Protein AF-A0A974VRS6-F1 (afdb_monomer_lite)

Structure (mmCIF, N/CA/C/O backbone):
data_AF-A0A974VRS6-F1
#
_entry.id   AF-A0A974VRS6-F1
#
loop_
_atom_site.group_PDB
_atom_site.id
_atom_site.type_symbol
_atom_site.label_atom_id
_atom_site.label_alt_id
_atom_site.label_comp_id
_atom_site.label_asym_id
_atom_site.label_entity_id
_atom_site.label_seq_id
_atom_site.pdbx_PDB_ins_code
_atom_site.Cartn_x
_atom_site.Cartn_y
_atom_site.Cartn_z
_atom_site.occupancy
_atom_site.B_iso_or_equiv
_atom_site.auth_seq_id
_atom_site.auth_comp_id
_atom_site.auth_asym_id
_atom_site.auth_atom_id
_atom_site.pdbx_PDB_model_num
ATOM 1 N N . MET A 1 1 ? -16.364 0.235 7.457 1.00 74.00 1 MET A N 1
ATOM 2 C CA . MET A 1 1 ? -15.793 0.826 6.227 1.00 74.00 1 MET A CA 1
ATOM 3 C C . MET A 1 1 ? -16.831 1.729 5.596 1.00 74.00 1 MET A C 1
ATOM 5 O O . MET A 1 1 ? -17.985 1.322 5.499 1.00 74.00 1 MET A O 1
ATOM 9 N N . LYS A 1 2 ? -16.438 2.943 5.203 1.00 87.12 2 LYS A N 1
ATOM 10 C CA . LYS A 1 2 ? -17.327 3.878 4.491 1.00 87.12 2 LYS A CA 1
ATOM 11 C C . LYS A 1 2 ? -17.533 3.456 3.039 1.00 87.12 2 LYS A C 1
ATOM 13 O O . LYS A 1 2 ? -16.668 2.803 2.460 1.00 87.12 2 LYS A O 1
ATOM 18 N N . SER A 1 3 ? -18.659 3.870 2.456 1.00 89.44 3 SER A N 1
ATOM 19 C CA . SER A 1 3 ? -18.841 3.821 1.002 1.00 89.44 3 SER A CA 1
ATOM 20 C C . SER A 1 3 ? -17.807 4.726 0.332 1.00 89.44 3 SER A C 1
ATOM 22 O O . SER A 1 3 ? -17.572 5.842 0.798 1.00 89.44 3 SER A O 1
ATOM 24 N N . TYR A 1 4 ? -17.182 4.237 -0.735 1.00 91.06 4 TYR A N 1
ATOM 25 C CA . TYR A 1 4 ? -16.089 4.908 -1.426 1.00 91.06 4 TYR A CA 1
ATOM 26 C C . TYR A 1 4 ? -16.255 4.762 -2.938 1.00 91.06 4 TYR A C 1
ATOM 28 O O . TYR A 1 4 ? -16.423 3.656 -3.454 1.00 91.06 4 TYR A O 1
ATOM 36 N N . ILE A 1 5 ? -16.197 5.898 -3.631 1.00 92.25 5 ILE A N 1
ATOM 37 C CA . ILE A 1 5 ? -16.109 5.997 -5.086 1.00 92.25 5 ILE A CA 1
ATOM 38 C C . ILE A 1 5 ? -14.705 6.533 -5.393 1.00 92.25 5 ILE A C 1
ATOM 40 O O . ILE A 1 5 ? -14.342 7.564 -4.826 1.00 92.25 5 ILE A O 1
ATOM 44 N N . PRO A 1 6 ? -13.911 5.852 -6.237 1.00 93.44 6 PRO A N 1
ATOM 45 C CA . PRO A 1 6 ? -12.543 6.260 -6.518 1.00 93.44 6 PRO A CA 1
ATOM 46 C C . PRO A 1 6 ? -12.473 7.560 -7.313 1.00 93.44 6 PRO A C 1
ATOM 48 O O . PRO A 1 6 ? -13.203 7.749 -8.288 1.00 93.44 6 PRO A O 1
ATOM 51 N N . GLU A 1 7 ? -11.534 8.418 -6.931 1.00 96.06 7 GLU A N 1
ATOM 52 C CA . GLU A 1 7 ? -11.188 9.618 -7.681 1.00 96.06 7 GLU A CA 1
ATOM 53 C C . GLU A 1 7 ? -10.419 9.252 -8.955 1.00 96.06 7 GLU A C 1
ATOM 55 O O . GLU A 1 7 ? -9.661 8.278 -9.009 1.00 96.06 7 GLU A O 1
ATOM 60 N N . LEU A 1 8 ? -10.548 10.071 -10.003 1.00 96.06 8 LEU A N 1
ATOM 61 C CA . LEU A 1 8 ? -9.858 9.818 -11.274 1.00 96.06 8 LEU A CA 1
ATOM 62 C C . LEU A 1 8 ? -8.329 9.769 -11.111 1.00 96.06 8 LEU A C 1
ATOM 64 O O . LEU A 1 8 ? -7.656 9.005 -11.805 1.00 96.06 8 LEU A O 1
ATOM 68 N N . SER A 1 9 ? -7.774 10.573 -10.203 1.00 95.38 9 SER A N 1
ATOM 69 C CA . SER A 1 9 ? -6.348 10.539 -9.867 1.00 95.38 9 SER A CA 1
ATOM 70 C C . SER A 1 9 ? -5.933 9.175 -9.317 1.00 95.38 9 SER A C 1
ATOM 72 O O . SER A 1 9 ? -4.945 8.616 -9.777 1.00 95.38 9 SER A O 1
ATOM 74 N N . GLU A 1 10 ? -6.722 8.593 -8.419 1.00 97.75 10 GLU A N 1
ATOM 75 C CA . GLU A 1 10 ? -6.457 7.287 -7.808 1.00 97.75 10 GLU A CA 1
ATOM 76 C C . GLU A 1 10 ? -6.534 6.165 -8.837 1.00 97.75 10 GLU A C 1
ATOM 78 O O . GLU A 1 10 ? -5.667 5.293 -8.874 1.00 97.75 10 GLU A O 1
ATOM 83 N N . VAL A 1 11 ? -7.521 6.225 -9.737 1.00 97.75 11 VAL A N 1
ATOM 84 C CA . VAL A 1 11 ? -7.625 5.286 -10.861 1.00 97.75 11 VAL A CA 1
ATOM 85 C C . VAL A 1 11 ? -6.375 5.352 -11.741 1.00 97.75 11 VAL A C 1
ATOM 87 O O . VAL A 1 11 ? -5.839 4.315 -12.129 1.00 97.75 11 VAL A O 1
ATOM 90 N N . ARG A 1 12 ? -5.870 6.557 -12.034 1.00 97.62 12 ARG A N 1
ATOM 91 C CA . ARG A 1 12 ? -4.640 6.737 -12.823 1.00 97.62 12 ARG A CA 1
ATOM 92 C C . ARG A 1 12 ? -3.409 6.185 -12.104 1.00 97.62 12 ARG A C 1
ATOM 94 O O . ARG A 1 12 ? -2.626 5.494 -12.746 1.00 97.62 12 ARG A O 1
ATOM 101 N N . MET A 1 13 ? -3.267 6.430 -10.801 1.00 98.06 13 MET A N 1
ATOM 102 C CA . MET A 1 13 ? -2.163 5.893 -9.991 1.00 98.06 13 MET A CA 1
ATOM 103 C C . MET A 1 13 ? -2.165 4.357 -9.995 1.00 98.06 13 MET A C 1
ATOM 105 O O . MET A 1 13 ? -1.141 3.727 -10.251 1.00 98.06 13 MET A O 1
ATOM 109 N N . VAL A 1 14 ? -3.334 3.738 -9.791 1.00 98.25 14 VAL A N 1
ATOM 110 C CA . VAL A 1 14 ? -3.481 2.273 -9.833 1.00 98.25 14 VAL A CA 1
ATOM 111 C C . VAL A 1 14 ? -3.159 1.722 -11.223 1.00 98.25 14 VAL A C 1
ATOM 113 O O . VAL A 1 14 ? -2.461 0.718 -11.337 1.00 98.25 14 VAL A O 1
ATOM 116 N N . ASN A 1 15 ? -3.642 2.368 -12.286 1.00 97.44 15 ASN A N 1
ATOM 117 C CA . ASN A 1 15 ? -3.410 1.901 -13.653 1.00 97.44 15 ASN A CA 1
ATOM 118 C C . ASN A 1 15 ? -1.945 2.014 -14.087 1.00 97.44 15 ASN A C 1
ATOM 120 O O . ASN A 1 15 ? -1.499 1.169 -14.866 1.00 97.44 15 ASN A O 1
ATOM 124 N N . ARG A 1 16 ? -1.218 3.009 -13.567 1.00 96.62 16 ARG A N 1
ATOM 125 C CA . ARG A 1 16 ? 0.217 3.204 -13.803 1.00 96.62 16 ARG A CA 1
ATOM 126 C C . ARG A 1 16 ? 1.070 2.135 -13.128 1.00 96.62 16 ARG A C 1
ATOM 128 O O . ARG A 1 16 ? 2.087 1.709 -13.665 1.00 96.62 16 ARG A O 1
ATOM 135 N N . ALA A 1 17 ? 0.659 1.681 -11.947 1.00 97.69 17 ALA A N 1
ATOM 136 C CA . ALA A 1 17 ? 1.434 0.724 -11.173 1.00 97.69 17 ALA A CA 1
ATOM 137 C C . ALA A 1 17 ? 1.591 -0.636 -11.896 1.00 97.69 17 ALA A C 1
ATOM 139 O O . ALA A 1 17 ? 0.617 -1.172 -12.444 1.00 97.69 17 ALA A O 1
ATOM 140 N N . PRO A 1 18 ? 2.792 -1.248 -11.885 1.00 97.00 18 PRO A N 1
ATOM 141 C CA . PRO A 1 18 ? 3.013 -2.549 -12.511 1.00 97.00 18 PRO A CA 1
ATOM 142 C C . PRO A 1 18 ? 2.130 -3.655 -11.921 1.00 97.00 18 PRO A C 1
ATOM 144 O O . PRO A 1 18 ? 1.996 -3.778 -10.701 1.00 97.00 18 PRO A O 1
ATOM 147 N N . ASP A 1 19 ? 1.583 -4.518 -12.782 1.00 97.19 19 ASP A N 1
ATOM 148 C CA . ASP A 1 19 ? 0.838 -5.722 -12.371 1.00 97.19 19 ASP A CA 1
ATOM 149 C C . ASP A 1 19 ? 1.771 -6.907 -12.055 1.00 97.19 19 ASP A C 1
ATOM 151 O O . ASP A 1 19 ? 1.571 -8.050 -12.454 1.00 97.19 19 ASP A O 1
ATOM 155 N N . ARG A 1 20 ? 2.876 -6.601 -11.375 1.00 96.31 20 ARG A N 1
ATOM 156 C CA . ARG A 1 20 ? 3.884 -7.552 -10.907 1.00 96.31 20 ARG A CA 1
ATOM 157 C C . ARG A 1 20 ? 4.541 -7.012 -9.639 1.00 96.31 20 ARG A C 1
ATOM 159 O O . ARG A 1 20 ? 4.458 -5.805 -9.388 1.00 96.31 20 ARG A O 1
ATOM 166 N N . PRO A 1 21 ? 5.201 -7.860 -8.838 1.00 96.50 21 PRO A N 1
ATOM 167 C CA . PRO A 1 21 ? 6.045 -7.379 -7.755 1.00 96.50 21 PRO A CA 1
ATOM 168 C C . PRO A 1 21 ? 7.138 -6.449 -8.291 1.00 96.50 21 PRO A C 1
ATOM 170 O O . PRO A 1 21 ? 7.676 -6.652 -9.388 1.00 96.50 21 PRO A O 1
ATOM 173 N N . VAL A 1 22 ? 7.444 -5.422 -7.507 1.00 95.25 22 VAL A N 1
ATOM 174 C CA . VAL A 1 22 ? 8.462 -4.414 -7.806 1.00 95.25 22 VAL A CA 1
ATOM 175 C C . VAL A 1 22 ? 9.434 -4.364 -6.637 1.00 95.25 22 VAL A C 1
ATOM 177 O O . VAL A 1 22 ? 9.026 -4.462 -5.482 1.00 95.25 22 VAL A O 1
ATOM 180 N N . ASP A 1 23 ? 10.717 -4.216 -6.953 1.00 94.62 23 ASP A N 1
ATOM 181 C CA . ASP A 1 23 ? 11.713 -3.821 -5.967 1.00 94.62 23 ASP A CA 1
ATOM 182 C C . ASP A 1 23 ? 11.600 -2.309 -5.742 1.00 94.62 23 ASP A C 1
ATOM 184 O O . ASP A 1 23 ? 11.868 -1.517 -6.647 1.00 94.62 23 ASP A O 1
ATOM 188 N N . PHE A 1 24 ? 11.145 -1.918 -4.553 1.00 95.19 24 PHE A N 1
ATOM 189 C CA . PHE A 1 24 ? 10.999 -0.515 -4.165 1.00 95.19 24 PHE A CA 1
ATOM 190 C C . PHE A 1 24 ? 12.319 0.110 -3.679 1.00 95.19 24 PHE A C 1
ATOM 192 O O . PHE A 1 24 ? 12.333 1.274 -3.282 1.00 95.19 24 PHE A O 1
ATOM 199 N N . GLY A 1 25 ? 13.427 -0.639 -3.685 1.00 94.62 25 GLY A N 1
ATOM 200 C CA . GLY A 1 25 ? 14.733 -0.154 -3.256 1.00 94.62 25 GLY A CA 1
ATOM 201 C C . GLY A 1 25 ? 14.712 0.361 -1.816 1.00 94.62 25 GLY A C 1
ATOM 202 O O . GLY A 1 25 ? 14.154 -0.275 -0.921 1.00 94.62 25 GLY A O 1
ATOM 203 N N . ALA A 1 26 ? 15.302 1.538 -1.597 1.00 94.88 26 ALA A N 1
ATOM 204 C CA . ALA A 1 26 ? 15.422 2.150 -0.271 1.00 94.88 26 ALA A CA 1
ATOM 205 C C . ALA A 1 26 ? 14.069 2.465 0.399 1.00 94.88 26 ALA A C 1
ATOM 207 O O . ALA A 1 26 ? 13.993 2.510 1.625 1.00 94.88 26 ALA A O 1
ATOM 208 N N . ASP A 1 27 ? 12.999 2.638 -0.380 1.00 96.94 27 ASP A N 1
ATOM 209 C CA . ASP A 1 27 ? 11.662 2.954 0.138 1.00 96.94 27 ASP A CA 1
ATOM 210 C C . ASP A 1 27 ? 10.867 1.703 0.554 1.00 96.94 27 ASP A C 1
ATOM 212 O O . ASP A 1 27 ? 9.814 1.808 1.195 1.00 96.94 27 ASP A O 1
ATOM 216 N N . GLY A 1 28 ? 11.360 0.506 0.212 1.00 96.88 28 GLY A N 1
ATOM 217 C CA . GLY A 1 28 ? 10.659 -0.758 0.434 1.00 96.88 28 GLY A CA 1
ATOM 218 C C . GLY A 1 28 ? 10.323 -1.015 1.898 1.00 96.88 28 GLY A C 1
ATOM 219 O O . GLY A 1 28 ? 9.177 -1.334 2.215 1.00 96.88 28 GLY A O 1
ATOM 220 N N . ASP A 1 29 ? 11.275 -0.805 2.805 1.00 96.62 29 ASP A N 1
ATOM 221 C CA . ASP A 1 29 ? 11.055 -1.025 4.239 1.00 96.62 29 ASP A CA 1
ATOM 222 C C . ASP A 1 29 ? 9.956 -0.112 4.796 1.00 96.62 29 ASP A C 1
ATOM 224 O O . ASP A 1 29 ? 9.111 -0.544 5.588 1.00 96.62 29 ASP A O 1
ATOM 228 N N . TYR A 1 30 ? 9.904 1.142 4.343 1.00 97.81 30 TYR A N 1
ATOM 229 C CA . TYR A 1 30 ? 8.865 2.080 4.756 1.00 97.81 30 TYR A CA 1
ATOM 230 C C . TYR A 1 30 ? 7.484 1.673 4.227 1.00 97.81 30 TYR A C 1
ATOM 232 O O . TYR A 1 30 ? 6.514 1.653 4.990 1.00 97.81 30 TYR A O 1
ATOM 240 N N . ILE A 1 31 ? 7.388 1.324 2.940 1.00 98.06 31 ILE A N 1
ATOM 241 C CA . ILE A 1 31 ? 6.129 0.911 2.304 1.00 98.06 31 ILE A CA 1
ATOM 242 C C . ILE A 1 31 ? 5.591 -0.364 2.962 1.00 98.06 31 ILE A C 1
ATOM 244 O O . ILE A 1 31 ? 4.427 -0.420 3.365 1.00 98.06 31 ILE A O 1
ATOM 248 N N . LEU A 1 32 ? 6.440 -1.385 3.102 1.00 96.69 32 LEU A N 1
ATOM 249 C CA . LEU A 1 32 ? 6.034 -2.688 3.624 1.00 96.69 32 LEU A CA 1
ATOM 250 C C . LEU A 1 32 ? 5.745 -2.645 5.129 1.00 96.69 32 LEU A C 1
ATOM 252 O O . LEU A 1 32 ? 4.851 -3.357 5.585 1.00 96.69 32 LEU A O 1
ATOM 256 N N . SER A 1 33 ? 6.450 -1.810 5.903 1.00 96.94 33 SER A N 1
ATOM 257 C CA . SER A 1 33 ? 6.091 -1.580 7.309 1.00 96.94 33 SER A CA 1
ATOM 258 C C . SER A 1 33 ? 4.755 -0.853 7.432 1.00 96.94 33 SER A C 1
ATOM 260 O O . SER A 1 33 ? 3.911 -1.308 8.190 1.00 96.94 33 SER A O 1
ATOM 262 N N . CYS A 1 34 ? 4.499 0.191 6.632 1.00 98.06 34 CYS A N 1
ATOM 263 C CA . CYS A 1 34 ? 3.203 0.877 6.627 1.00 98.06 34 CYS A CA 1
ATOM 264 C C . CYS A 1 34 ? 2.048 -0.089 6.326 1.00 98.06 34 CYS A C 1
ATOM 266 O O . CYS A 1 34 ? 1.044 -0.077 7.034 1.00 98.06 34 CYS A O 1
ATOM 268 N N . PHE A 1 35 ? 2.211 -0.957 5.324 1.00 97.88 35 PHE A N 1
ATOM 269 C CA . PHE A 1 35 ? 1.231 -1.990 4.993 1.00 97.88 35 PHE A CA 1
ATOM 270 C C . PHE A 1 35 ? 0.960 -2.929 6.185 1.00 97.88 35 PHE A C 1
ATOM 272 O O . PHE A 1 35 ? -0.188 -3.067 6.607 1.00 97.88 35 PHE A O 1
ATOM 279 N N . LYS A 1 36 ? 2.013 -3.507 6.781 1.00 96.81 36 LYS A N 1
ATOM 280 C CA . LYS A 1 36 ? 1.891 -4.438 7.919 1.00 96.81 36 LYS A CA 1
ATOM 281 C C . LYS A 1 36 ? 1.341 -3.781 9.185 1.00 96.81 36 LYS A C 1
ATOM 283 O O . LYS A 1 36 ? 0.638 -4.433 9.954 1.00 96.81 36 LYS A O 1
ATOM 288 N N . ASP A 1 37 ? 1.678 -2.518 9.422 1.00 97.44 37 ASP A N 1
ATOM 289 C CA . ASP A 1 37 ? 1.202 -1.773 10.586 1.00 97.44 37 ASP A CA 1
ATOM 290 C C . ASP A 1 37 ? -0.300 -1.502 10.472 1.00 97.44 37 ASP A C 1
ATOM 292 O O . ASP A 1 37 ? -1.022 -1.656 11.454 1.00 97.44 37 ASP A O 1
ATOM 296 N N . VAL A 1 38 ? -0.803 -1.190 9.272 1.00 98.12 38 VAL A N 1
ATOM 297 C CA . VAL A 1 38 ? -2.249 -1.059 9.037 1.00 98.12 38 VAL A CA 1
ATOM 298 C C . VAL A 1 38 ? -2.957 -2.404 9.198 1.00 98.12 38 VAL A C 1
ATOM 300 O O . VAL A 1 38 ? -3.971 -2.457 9.892 1.00 98.12 38 VAL A O 1
ATOM 303 N N . GLU A 1 39 ? -2.417 -3.498 8.649 1.00 97.12 39 GLU A N 1
ATOM 304 C CA . GLU A 1 39 ? -2.984 -4.839 8.867 1.00 97.12 39 GLU A CA 1
ATOM 305 C C . GLU A 1 39 ? -3.093 -5.174 10.353 1.00 97.12 39 GLU A C 1
ATOM 307 O O . GLU A 1 39 ? -4.151 -5.576 10.833 1.00 97.12 39 GLU A O 1
ATOM 312 N N . ARG A 1 40 ? -2.020 -4.939 11.109 1.00 97.25 40 ARG A N 1
ATOM 313 C CA . ARG A 1 40 ? -1.987 -5.232 12.540 1.00 97.25 40 ARG A CA 1
ATOM 314 C C . ARG A 1 40 ? -2.943 -4.347 13.337 1.00 97.25 40 ARG A C 1
ATOM 316 O O . ARG A 1 40 ? -3.721 -4.875 14.125 1.00 97.25 40 ARG A O 1
ATOM 323 N N . SER A 1 41 ? -2.889 -3.028 13.152 1.00 98.00 41 SER A N 1
ATOM 324 C CA . SER A 1 41 ? -3.670 -2.073 13.952 1.00 98.00 41 SER A CA 1
ATOM 325 C C . SER A 1 41 ? -5.175 -2.158 13.686 1.00 98.00 41 SER A C 1
ATOM 327 O O . SER A 1 41 ? -5.976 -1.858 14.570 1.00 98.00 41 SER A O 1
ATOM 329 N N . PHE A 1 42 ? -5.574 -2.580 12.484 1.00 97.56 42 PHE A N 1
ATOM 330 C CA . PHE A 1 42 ? -6.981 -2.735 12.106 1.00 97.56 42 PHE A CA 1
ATOM 331 C C . PHE A 1 42 ? -7.454 -4.198 12.074 1.00 97.56 42 PHE A C 1
ATOM 333 O O . PHE A 1 42 ? -8.604 -4.441 11.710 1.00 97.56 42 PHE A O 1
ATOM 340 N N . ALA A 1 43 ? -6.601 -5.157 12.457 1.00 96.56 43 ALA A N 1
ATOM 341 C CA . ALA A 1 43 ? -6.868 -6.597 12.386 1.00 96.56 43 ALA A CA 1
ATOM 342 C C . ALA A 1 43 ? -7.362 -7.052 10.994 1.00 96.56 43 ALA A C 1
ATOM 344 O O . ALA A 1 43 ? -8.365 -7.756 10.865 1.00 96.56 43 ALA A O 1
ATOM 345 N N . LEU A 1 44 ? -6.664 -6.608 9.948 1.00 95.88 44 LEU A N 1
ATOM 346 C CA . LEU A 1 44 ? -6.960 -6.911 8.548 1.00 95.88 44 LEU A CA 1
ATOM 347 C C . LEU A 1 44 ? -5.985 -7.957 8.008 1.00 95.88 44 LEU A C 1
ATOM 349 O O . LEU A 1 44 ? -4.846 -8.048 8.456 1.00 95.88 44 LEU A O 1
ATOM 353 N N . ASP A 1 45 ? -6.438 -8.692 7.000 1.00 94.19 45 ASP A N 1
ATOM 354 C CA . ASP A 1 45 ? -5.619 -9.610 6.210 1.00 94.19 45 ASP A CA 1
ATOM 355 C C . ASP A 1 45 ? -5.966 -9.383 4.736 1.00 94.19 45 ASP A C 1
ATOM 357 O O . ASP A 1 45 ? -6.958 -9.908 4.222 1.00 94.19 45 ASP A O 1
ATOM 361 N N . ALA A 1 46 ? -5.235 -8.478 4.080 1.00 93.25 46 ALA A N 1
ATOM 362 C CA . ALA A 1 46 ? -5.557 -8.090 2.706 1.00 93.25 46 ALA A CA 1
ATOM 363 C C . ALA A 1 46 ? -5.115 -9.138 1.682 1.00 93.25 46 ALA A C 1
ATOM 365 O O . ALA A 1 46 ? -5.738 -9.265 0.625 1.00 93.25 46 ALA A O 1
ATOM 366 N N . PHE A 1 47 ? -4.038 -9.866 1.977 1.00 93.88 47 PHE A N 1
ATOM 367 C CA . PHE A 1 47 ? -3.434 -10.832 1.064 1.00 93.88 47 PHE A CA 1
ATOM 368 C C . PHE A 1 47 ? -3.084 -12.131 1.809 1.00 93.88 47 PHE A C 1
ATOM 370 O O . PHE A 1 47 ? -1.902 -12.422 2.025 1.00 93.88 47 PHE A O 1
ATOM 377 N N . PRO A 1 48 ? -4.096 -12.942 2.173 1.00 91.56 48 PRO A N 1
ATOM 378 C CA . PRO A 1 48 ? -3.903 -14.143 2.977 1.00 91.56 48 PRO A CA 1
ATOM 379 C C . PRO A 1 48 ? -2.908 -15.106 2.325 1.00 91.56 48 PRO A C 1
ATOM 381 O O . PRO A 1 48 ? -3.059 -15.511 1.171 1.00 91.56 48 PRO A O 1
ATOM 384 N N . GLY A 1 49 ? -1.876 -15.485 3.082 1.00 89.38 49 GLY A N 1
ATOM 385 C CA . GLY A 1 49 ? -0.844 -16.432 2.645 1.00 89.38 49 GLY A CA 1
ATOM 386 C C . GLY A 1 49 ? 0.178 -15.877 1.645 1.00 89.38 49 GLY A C 1
ATOM 387 O O . GLY A 1 49 ? 1.067 -16.619 1.222 1.00 89.38 49 GLY A O 1
ATOM 388 N N . LEU A 1 50 ? 0.102 -14.592 1.282 1.00 91.19 50 LEU A N 1
ATOM 389 C CA . LEU A 1 50 ? 1.055 -13.954 0.379 1.00 91.19 50 LEU A CA 1
ATOM 390 C C . LEU A 1 50 ? 2.050 -13.095 1.163 1.00 91.19 50 LEU A C 1
ATOM 392 O O . LEU A 1 50 ? 1.686 -12.189 1.906 1.00 91.19 50 LEU A O 1
ATOM 396 N N . ALA A 1 51 ? 3.342 -13.351 0.971 1.00 90.19 51 ALA A N 1
ATOM 397 C CA . ALA A 1 51 ? 4.370 -12.505 1.561 1.00 90.19 51 ALA A CA 1
ATOM 398 C C . ALA A 1 51 ? 4.332 -11.099 0.934 1.00 90.19 51 ALA A C 1
ATOM 400 O O . ALA A 1 51 ? 4.206 -10.977 -0.283 1.00 90.19 51 ALA A O 1
ATOM 401 N N . ALA A 1 52 ? 4.495 -10.044 1.738 1.00 88.38 52 ALA A N 1
ATOM 402 C CA . ALA A 1 52 ? 4.289 -8.662 1.289 1.00 88.38 52 ALA A CA 1
ATOM 403 C C . ALA A 1 52 ? 5.143 -8.268 0.061 1.00 88.38 52 ALA A C 1
ATOM 405 O O . ALA A 1 52 ? 4.669 -7.604 -0.854 1.00 88.38 52 ALA A O 1
ATOM 406 N N . GLN A 1 53 ? 6.374 -8.774 -0.023 1.00 90.94 53 GLN A N 1
ATOM 407 C CA . GLN A 1 53 ? 7.294 -8.587 -1.152 1.00 90.94 53 GLN A CA 1
ATOM 408 C C . GLN A 1 53 ? 6.874 -9.307 -2.450 1.00 90.94 53 GLN A C 1
ATOM 410 O O . GLN A 1 53 ? 7.505 -9.144 -3.491 1.00 90.94 53 GLN A O 1
ATOM 415 N N . ARG A 1 54 ? 5.849 -10.161 -2.391 1.00 95.56 54 ARG A N 1
ATOM 416 C CA . ARG A 1 54 ? 5.262 -10.871 -3.536 1.00 95.56 54 ARG A CA 1
ATOM 417 C C . ARG A 1 54 ? 3.948 -10.242 -3.996 1.00 95.56 54 ARG A C 1
ATOM 419 O O . ARG A 1 54 ? 3.387 -10.710 -4.984 1.00 95.56 54 ARG A O 1
ATOM 426 N N . ILE A 1 55 ? 3.464 -9.202 -3.317 1.00 96.88 55 ILE A N 1
ATOM 427 C CA . ILE A 1 55 ? 2.265 -8.474 -3.729 1.00 96.88 55 ILE A CA 1
ATOM 428 C C . ILE A 1 55 ? 2.605 -7.642 -4.980 1.00 96.88 55 ILE A C 1
ATOM 430 O O . ILE A 1 55 ? 3.603 -6.916 -4.977 1.00 96.88 55 ILE A O 1
ATOM 434 N N . PRO A 1 56 ? 1.801 -7.713 -6.057 1.00 97.94 56 PRO A N 1
ATOM 435 C CA . PRO A 1 56 ? 1.948 -6.810 -7.191 1.00 97.94 56 PRO A CA 1
ATOM 436 C C . PRO A 1 56 ? 1.825 -5.342 -6.773 1.00 97.94 56 PRO A C 1
ATOM 438 O O . PRO A 1 56 ? 0.929 -4.998 -6.002 1.00 97.94 56 PRO A O 1
ATOM 441 N N . ALA A 1 57 ? 2.663 -4.457 -7.321 1.00 97.94 57 ALA A N 1
ATOM 442 C CA . ALA A 1 57 ? 2.638 -3.034 -6.965 1.00 97.94 57 ALA A CA 1
ATOM 443 C C . ALA A 1 57 ? 1.247 -2.408 -7.181 1.00 97.94 57 ALA A C 1
ATOM 445 O O . ALA A 1 57 ? 0.759 -1.674 -6.321 1.00 97.94 57 ALA A O 1
ATOM 446 N N . ARG A 1 58 ? 0.568 -2.782 -8.277 1.00 98.50 58 ARG A N 1
ATOM 447 C CA . ARG A 1 58 ? -0.824 -2.410 -8.583 1.00 98.50 58 ARG A CA 1
ATOM 448 C C . ARG A 1 58 ? -1.818 -2.826 -7.505 1.00 98.50 58 ARG A C 1
ATOM 450 O O . ARG A 1 58 ? -2.675 -2.034 -7.116 1.00 98.50 58 ARG A O 1
ATOM 457 N N . ALA A 1 59 ? -1.718 -4.064 -7.029 1.00 98.38 59 ALA A N 1
ATOM 458 C CA . ALA A 1 59 ? -2.596 -4.575 -5.985 1.00 98.38 59 ALA A CA 1
ATOM 459 C C . ALA A 1 59 ? -2.328 -3.864 -4.651 1.00 98.38 59 ALA A C 1
ATOM 461 O O . ALA A 1 59 ? -3.272 -3.459 -3.972 1.00 98.38 59 ALA A O 1
ATOM 462 N N . LEU A 1 60 ? -1.051 -3.644 -4.322 1.00 98.31 60 LEU A N 1
ATOM 463 C CA . LEU A 1 60 ? -0.638 -2.967 -3.099 1.00 98.31 60 LEU A CA 1
ATOM 464 C C . LEU A 1 60 ? -1.158 -1.525 -3.045 1.00 98.31 60 LEU A C 1
ATOM 466 O O . LEU A 1 60 ? -1.881 -1.180 -2.114 1.00 98.31 60 LEU A O 1
ATOM 470 N N . ILE A 1 61 ? -0.868 -0.690 -4.052 1.00 98.44 61 ILE A N 1
ATOM 471 C CA . ILE A 1 61 ? -1.322 0.712 -4.054 1.00 98.44 61 ILE A CA 1
ATOM 472 C C . ILE A 1 61 ? -2.849 0.819 -4.043 1.00 98.44 61 ILE A C 1
ATOM 474 O O . ILE A 1 61 ? -3.400 1.654 -3.325 1.00 98.44 61 ILE A O 1
ATOM 478 N N . LYS A 1 62 ? -3.549 -0.067 -4.765 1.00 98.44 62 LYS A N 1
ATOM 479 C CA . LYS A 1 62 ? -5.015 -0.130 -4.744 1.00 98.44 62 LYS A CA 1
ATOM 480 C C . LYS A 1 62 ? -5.532 -0.393 -3.331 1.00 98.44 62 LYS A C 1
ATOM 482 O O . LYS A 1 62 ? -6.450 0.293 -2.887 1.00 98.44 62 LYS A O 1
ATOM 487 N N . GLN A 1 63 ? -4.943 -1.355 -2.624 1.00 98.31 63 GLN A N 1
ATOM 488 C CA . GLN A 1 63 ? -5.359 -1.697 -1.268 1.00 98.31 63 GLN A CA 1
ATOM 489 C C . GLN A 1 63 ? -5.096 -0.554 -0.281 1.00 98.31 63 GLN A C 1
ATOM 491 O O . GLN A 1 63 ? -5.978 -0.218 0.509 1.00 98.31 63 GLN A O 1
ATOM 496 N N . LEU A 1 64 ? -3.926 0.090 -0.364 1.00 98.44 64 LEU A N 1
ATOM 497 C CA . LEU A 1 64 ? -3.592 1.236 0.485 1.00 98.44 64 LEU A CA 1
ATOM 498 C C . LEU A 1 64 ? -4.553 2.414 0.255 1.00 98.44 64 LEU A C 1
ATOM 500 O O . LEU A 1 64 ? -4.996 3.027 1.223 1.00 98.44 64 LEU A O 1
ATOM 504 N N . ILE A 1 65 ? -4.934 2.697 -0.997 1.00 98.44 65 ILE A N 1
ATOM 505 C CA . ILE A 1 65 ? -5.933 3.730 -1.323 1.00 98.44 65 ILE A CA 1
ATOM 506 C C . ILE A 1 65 ? -7.301 3.370 -0.732 1.00 98.44 65 ILE A C 1
ATOM 508 O O . ILE A 1 65 ? -7.935 4.213 -0.100 1.00 98.44 65 ILE A O 1
ATOM 512 N N . VAL A 1 66 ? -7.756 2.121 -0.888 1.00 98.00 66 VAL A N 1
ATOM 513 C CA . VAL A 1 66 ? -9.027 1.669 -0.296 1.00 98.00 66 VAL A CA 1
ATOM 514 C C . VAL A 1 66 ? -9.009 1.875 1.214 1.00 98.00 66 VAL A C 1
ATOM 516 O O . VAL A 1 66 ? -9.955 2.435 1.766 1.00 98.00 66 VAL A O 1
ATOM 519 N N . TRP A 1 67 ? -7.933 1.483 1.892 1.00 98.25 67 TRP A N 1
ATOM 520 C CA . TRP A 1 67 ? -7.802 1.694 3.330 1.00 98.25 67 TRP A CA 1
ATOM 521 C C . TRP A 1 67 ? -7.801 3.167 3.709 1.00 98.25 67 TRP A C 1
ATOM 523 O O . TRP A 1 67 ? -8.550 3.560 4.602 1.00 98.25 67 TRP A O 1
ATOM 533 N N . TRP A 1 68 ? -7.055 3.994 2.981 1.00 98.06 68 TRP A N 1
ATOM 534 C CA . TRP A 1 68 ? -7.006 5.432 3.220 1.00 98.06 68 TRP A CA 1
ATOM 535 C C . TRP A 1 68 ? -8.381 6.096 3.084 1.00 98.06 68 TRP A C 1
ATOM 537 O O . TRP A 1 68 ? -8.681 7.059 3.779 1.00 98.06 68 TRP A O 1
ATOM 547 N N . ARG A 1 69 ? -9.251 5.561 2.225 1.00 97.31 69 ARG A N 1
ATOM 548 C CA . ARG A 1 69 ? -10.584 6.122 1.977 1.00 97.31 69 ARG A CA 1
ATOM 549 C C . ARG A 1 69 ? -11.685 5.568 2.870 1.00 97.31 69 ARG A C 1
ATOM 551 O O . ARG A 1 69 ? -12.723 6.211 3.013 1.00 97.31 69 ARG A O 1
ATOM 558 N N . THR A 1 70 ? -11.493 4.385 3.447 1.00 97.44 70 THR A N 1
ATOM 559 C CA . THR A 1 70 ? -12.593 3.640 4.082 1.00 97.44 70 THR A CA 1
ATOM 560 C C . THR A 1 70 ? -12.376 3.295 5.548 1.00 97.44 70 THR A C 1
ATOM 562 O O . THR A 1 70 ? -13.372 3.005 6.223 1.00 97.44 70 THR A O 1
ATOM 565 N N . LEU A 1 71 ? -11.132 3.304 6.040 1.00 97.81 71 LEU A N 1
ATOM 566 C CA . LEU A 1 71 ? -10.831 3.055 7.447 1.00 97.81 71 LEU A CA 1
ATOM 567 C C . LEU A 1 71 ? -11.159 4.275 8.308 1.00 97.81 71 LEU A C 1
ATOM 569 O O . LEU A 1 71 ? -11.025 5.423 7.890 1.00 97.81 71 LEU A O 1
ATOM 573 N N . GLU A 1 72 ? -11.581 3.999 9.537 1.00 97.06 72 GLU A N 1
ATOM 574 C CA . GLU A 1 72 ? -11.878 5.000 10.556 1.00 97.06 72 GLU A CA 1
ATOM 575 C C . GLU A 1 72 ? -11.072 4.666 11.812 1.00 97.06 72 GLU A C 1
ATOM 577 O O . GLU A 1 72 ? -11.435 3.729 12.523 1.00 97.06 72 GLU A O 1
ATOM 582 N N . PRO A 1 73 ? -9.964 5.378 12.075 1.00 97.19 73 PRO A N 1
ATOM 583 C CA . PRO A 1 73 ? -9.162 5.148 13.269 1.00 97.19 73 PRO A CA 1
ATOM 584 C C . PRO A 1 73 ? -9.942 5.455 14.554 1.00 97.19 73 PRO A C 1
ATOM 586 O O . PRO A 1 73 ? -10.445 6.567 14.720 1.00 97.19 73 PRO A O 1
ATOM 589 N N . ALA A 1 74 ? -9.998 4.502 15.481 1.00 97.44 74 ALA A N 1
ATOM 590 C CA . ALA A 1 74 ? -10.655 4.645 16.781 1.00 97.44 74 ALA A CA 1
ATOM 591 C C . ALA A 1 74 ? -9.661 4.951 17.915 1.00 97.44 74 ALA A C 1
ATOM 593 O O . ALA A 1 74 ? -9.976 5.697 18.844 1.00 97.44 74 ALA A O 1
ATOM 594 N N . ASP A 1 75 ? -8.437 4.434 17.819 1.00 98.06 75 ASP A N 1
ATOM 595 C CA . ASP A 1 75 ? -7.387 4.583 18.829 1.00 98.06 75 ASP A CA 1
ATOM 596 C C . ASP A 1 75 ? -6.100 5.208 18.258 1.00 98.06 75 ASP A C 1
ATOM 598 O O . ASP A 1 75 ? -6.027 5.593 17.089 1.00 98.06 75 ASP A O 1
ATOM 602 N N . GLU A 1 76 ? -5.105 5.409 19.123 1.00 98.19 76 GLU A N 1
ATOM 603 C CA . GLU A 1 76 ? -3.826 6.032 18.763 1.00 98.19 76 GLU A CA 1
ATOM 604 C C . GLU A 1 76 ? -3.021 5.174 17.783 1.00 98.19 76 GLU A C 1
ATOM 606 O O . GLU A 1 76 ? -2.579 5.682 16.756 1.00 98.19 76 GLU A O 1
ATOM 611 N N . ALA A 1 77 ? -2.941 3.862 18.018 1.00 97.75 77 ALA A N 1
ATOM 612 C CA . ALA A 1 77 ? -2.219 2.940 17.145 1.00 97.75 77 ALA A CA 1
ATOM 613 C C . ALA A 1 77 ? -2.810 2.899 15.725 1.00 97.75 77 ALA A C 1
ATOM 615 O O . ALA A 1 77 ? -2.082 2.837 14.730 1.00 97.75 77 ALA A O 1
ATOM 616 N N . GLN A 1 78 ? -4.136 2.965 15.612 1.00 98.50 78 GLN A N 1
ATOM 617 C CA . GLN A 1 78 ? -4.834 3.073 14.338 1.00 98.50 78 GLN A CA 1
ATOM 618 C C . GLN A 1 78 ? -4.602 4.428 13.671 1.00 98.50 78 GLN A C 1
ATOM 620 O O . GLN A 1 78 ? -4.433 4.466 12.453 1.00 98.50 78 GLN A O 1
ATOM 625 N N . ARG A 1 79 ? -4.576 5.535 14.430 1.00 98.50 79 ARG A N 1
ATOM 626 C CA . ARG A 1 79 ? -4.298 6.875 13.881 1.00 98.50 79 ARG A CA 1
ATOM 627 C C . ARG A 1 79 ? -2.886 6.964 13.315 1.00 98.50 79 ARG A C 1
ATOM 629 O O . ARG A 1 79 ? -2.726 7.481 12.211 1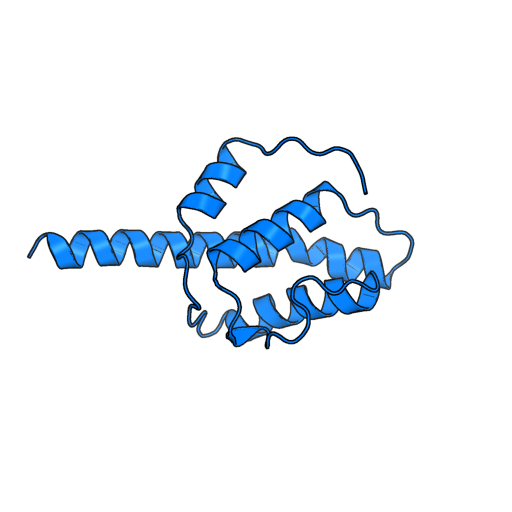.00 98.50 79 ARG A O 1
ATOM 636 N N . ASP A 1 80 ? -1.906 6.410 14.018 1.00 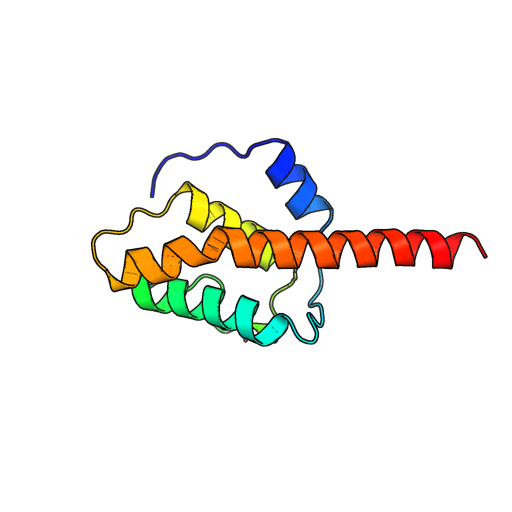98.06 80 ASP A N 1
ATOM 637 C CA . ASP A 1 80 ? -0.508 6.411 13.591 1.00 98.06 80 ASP A CA 1
ATOM 638 C C . ASP A 1 80 ? -0.305 5.580 12.320 1.00 98.06 80 ASP A C 1
ATOM 640 O O . ASP A 1 80 ? 0.288 6.053 11.346 1.00 98.06 80 ASP A O 1
ATOM 644 N N . ALA A 1 81 ? -0.856 4.362 12.284 1.00 98.25 81 ALA A 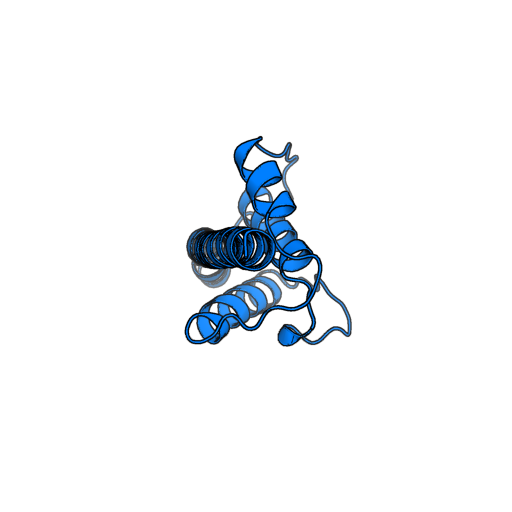N 1
ATOM 645 C CA . ALA A 1 81 ? -0.791 3.505 11.102 1.00 98.25 81 ALA A CA 1
ATOM 646 C C . ALA A 1 81 ? -1.516 4.141 9.902 1.00 98.25 81 ALA A C 1
ATOM 648 O O . ALA A 1 81 ? -0.968 4.212 8.800 1.00 98.25 81 ALA A O 1
ATOM 649 N N . TYR A 1 82 ? -2.726 4.664 10.122 1.00 98.56 82 TYR A N 1
ATOM 650 C CA . TYR A 1 82 ? -3.518 5.337 9.093 1.00 98.56 82 TYR A CA 1
ATOM 651 C C . TYR A 1 82 ? -2.826 6.596 8.553 1.00 98.56 82 TYR A C 1
ATOM 653 O O . TYR A 1 82 ? -2.818 6.825 7.343 1.00 98.56 82 TYR A O 1
ATOM 661 N N . GLY A 1 83 ? -2.195 7.394 9.420 1.00 98.31 83 GLY A N 1
ATOM 662 C CA . GLY A 1 83 ? -1.511 8.636 9.049 1.00 98.31 83 GLY A CA 1
ATOM 663 C C . GLY A 1 83 ? -0.342 8.442 8.079 1.00 98.31 83 GLY A C 1
ATOM 664 O O . GLY A 1 83 ? 0.021 9.374 7.362 1.00 98.31 83 GLY A O 1
ATOM 665 N N . ARG A 1 84 ? 0.218 7.229 7.998 1.00 98.25 84 ARG A N 1
ATOM 666 C CA . ARG A 1 84 ? 1.317 6.880 7.081 1.00 98.25 84 ARG A CA 1
ATOM 667 C C . ARG A 1 84 ? 0.857 6.475 5.679 1.00 98.25 84 ARG A C 1
ATOM 669 O O . ARG A 1 84 ? 1.665 6.524 4.749 1.00 98.25 84 ARG A O 1
ATOM 676 N N . LEU A 1 85 ? -0.422 6.128 5.497 1.00 98.50 85 LEU A N 1
ATOM 677 C CA . LEU A 1 85 ? -0.965 5.659 4.214 1.00 98.50 85 LEU A CA 1
ATOM 678 C C . LEU A 1 85 ? -0.684 6.618 3.041 1.00 98.50 85 LEU A C 1
ATOM 680 O O . LEU A 1 85 ? -0.193 6.140 2.015 1.00 98.50 85 LEU A O 1
ATOM 684 N N . PRO A 1 86 ? -0.895 7.949 3.155 1.00 98.38 86 PRO A N 1
ATOM 685 C CA . PRO A 1 86 ? -0.604 8.872 2.055 1.00 98.38 86 PRO A CA 1
ATOM 686 C C . PRO A 1 86 ? 0.862 8.845 1.609 1.00 98.38 86 PRO A C 1
ATOM 688 O O . PRO A 1 86 ? 1.146 8.948 0.415 1.00 98.38 86 PRO A O 1
ATOM 691 N N . GLY A 1 87 ? 1.792 8.679 2.556 1.00 98.31 87 GLY A N 1
ATOM 692 C CA . GLY A 1 87 ? 3.224 8.588 2.273 1.00 98.31 87 GLY A CA 1
ATOM 693 C C . GLY A 1 87 ? 3.560 7.345 1.454 1.00 98.31 87 GLY A C 1
ATOM 694 O O . GLY A 1 87 ? 4.189 7.452 0.404 1.00 98.31 87 GLY A O 1
ATOM 695 N N . ALA A 1 88 ? 3.076 6.176 1.881 1.00 98.44 88 ALA A N 1
ATOM 696 C CA . ALA A 1 88 ? 3.306 4.920 1.166 1.00 98.44 88 ALA A CA 1
ATOM 697 C C . ALA A 1 88 ? 2.676 4.929 -0.240 1.00 98.44 88 ALA A C 1
ATOM 699 O O . ALA A 1 88 ? 3.327 4.539 -1.208 1.00 98.44 88 ALA A O 1
ATOM 700 N N . ILE A 1 89 ? 1.446 5.442 -0.373 1.00 98.62 89 ILE A N 1
ATOM 701 C CA . ILE A 1 89 ? 0.758 5.590 -1.667 1.00 98.62 89 ILE A CA 1
ATOM 702 C C . ILE A 1 89 ? 1.586 6.462 -2.624 1.00 98.62 89 ILE A C 1
ATOM 704 O O . ILE A 1 89 ? 1.798 6.086 -3.778 1.00 98.62 89 ILE A O 1
ATOM 708 N N . ARG A 1 90 ? 2.084 7.610 -2.147 1.00 98.31 90 ARG A N 1
ATOM 709 C CA . ARG A 1 90 ? 2.874 8.544 -2.961 1.00 98.31 90 ARG A CA 1
ATOM 710 C C . ARG A 1 90 ? 4.214 7.955 -3.400 1.00 98.31 90 ARG A C 1
ATOM 712 O O . ARG A 1 90 ? 4.627 8.201 -4.532 1.00 98.31 90 ARG A O 1
ATOM 719 N N . LEU A 1 91 ? 4.879 7.180 -2.544 1.00 98.44 91 LEU A N 1
ATOM 720 C CA . LEU A 1 91 ? 6.132 6.507 -2.899 1.00 98.44 91 LEU A CA 1
ATOM 721 C C . LEU A 1 91 ? 5.905 5.461 -3.997 1.00 98.44 91 LEU A C 1
ATOM 723 O O . LEU A 1 91 ? 6.612 5.475 -5.003 1.00 98.44 91 LEU A O 1
ATOM 727 N N . ILE A 1 92 ? 4.869 4.623 -3.867 1.00 98.12 92 ILE A N 1
ATOM 728 C CA . ILE A 1 92 ? 4.554 3.622 -4.898 1.00 98.12 92 ILE A CA 1
ATOM 729 C C . ILE A 1 92 ? 4.201 4.295 -6.232 1.00 98.12 92 ILE A C 1
ATOM 731 O O . ILE A 1 92 ? 4.671 3.843 -7.277 1.00 98.12 92 ILE A O 1
ATOM 735 N N . ASP A 1 93 ? 3.413 5.375 -6.224 1.00 98.06 93 ASP A N 1
ATOM 736 C CA . ASP A 1 93 ? 3.073 6.114 -7.450 1.00 98.06 93 ASP A CA 1
ATOM 737 C C . ASP A 1 93 ? 4.306 6.763 -8.098 1.00 98.06 93 ASP A C 1
ATOM 739 O O . ASP A 1 93 ? 4.482 6.681 -9.313 1.00 98.06 93 ASP A O 1
ATOM 743 N N . THR A 1 94 ? 5.208 7.335 -7.296 1.00 97.50 94 THR A N 1
ATOM 744 C CA . THR A 1 94 ? 6.4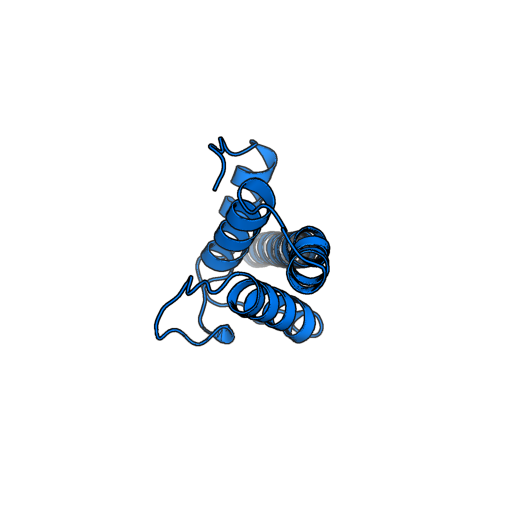73 7.912 -7.786 1.00 97.50 94 THR A CA 1
ATOM 745 C C . THR A 1 94 ? 7.325 6.854 -8.486 1.00 97.50 94 THR A C 1
ATOM 747 O O . THR A 1 94 ? 7.724 7.043 -9.634 1.00 97.50 94 THR A O 1
ATOM 750 N N . ILE A 1 95 ? 7.547 5.710 -7.833 1.00 97.12 95 ILE A N 1
ATOM 751 C CA . ILE A 1 95 ? 8.333 4.604 -8.396 1.00 97.12 95 ILE A CA 1
ATOM 752 C C . ILE A 1 95 ? 7.662 4.051 -9.658 1.00 97.12 95 ILE A C 1
ATOM 754 O O . ILE A 1 95 ? 8.331 3.790 -10.655 1.00 97.12 95 ILE A O 1
ATOM 758 N N . SER A 1 96 ? 6.334 3.909 -9.644 1.00 96.88 96 SER A N 1
ATOM 759 C CA . SER A 1 96 ? 5.571 3.436 -10.805 1.00 96.88 96 SER A CA 1
ATOM 760 C C . SER A 1 96 ? 5.700 4.380 -12.000 1.00 96.88 96 SER A C 1
ATOM 762 O O . SER A 1 96 ? 5.842 3.914 -13.126 1.00 96.88 96 SER A O 1
ATOM 764 N N . SER A 1 97 ? 5.705 5.692 -11.753 1.00 96.25 97 SER A N 1
ATOM 765 C CA . SER A 1 97 ? 5.907 6.712 -12.790 1.00 96.25 97 SER A CA 1
ATOM 766 C C . SER A 1 97 ? 7.296 6.630 -13.398 1.00 96.25 97 SER A C 1
ATOM 768 O O . SER A 1 97 ? 7.431 6.577 -14.614 1.00 96.25 97 SER A O 1
ATOM 770 N N . TRP A 1 98 ? 8.322 6.517 -12.557 1.00 95.44 98 TRP A N 1
ATOM 771 C CA . TRP A 1 98 ? 9.696 6.365 -13.025 1.00 95.44 98 TRP A CA 1
ATOM 772 C C . TRP A 1 98 ? 9.902 5.087 -13.859 1.00 95.44 98 TRP A C 1
ATOM 774 O O . TRP A 1 98 ? 10.605 5.103 -14.869 1.00 95.44 98 TRP A O 1
ATOM 784 N N . LEU A 1 99 ? 9.270 3.972 -13.472 1.00 94.69 99 LEU A N 1
ATOM 785 C CA . LEU A 1 99 ? 9.323 2.722 -14.240 1.00 94.69 99 LEU A CA 1
ATOM 786 C C . LEU A 1 99 ? 8.615 2.831 -15.597 1.00 94.69 99 LEU A C 1
ATOM 788 O O . LEU A 1 99 ? 9.116 2.284 -16.578 1.00 94.69 99 LEU A O 1
ATOM 792 N N . GLU A 1 100 ? 7.463 3.504 -15.651 1.00 92.56 100 GLU A N 1
ATOM 793 C CA . GLU A 1 100 ? 6.722 3.755 -16.895 1.00 92.56 100 GLU A CA 1
ATOM 794 C C . GLU A 1 100 ? 7.537 4.628 -17.859 1.00 92.56 100 GLU A C 1
ATOM 796 O O . GLU A 1 100 ? 7.684 4.269 -19.027 1.00 92.56 100 GLU A O 1
ATOM 801 N N . GLU A 1 101 ? 8.138 5.714 -17.359 1.00 91.38 101 GLU A N 1
ATOM 802 C CA . GLU A 1 101 ? 9.033 6.578 -18.138 1.00 91.38 101 GLU A CA 1
ATOM 803 C C . GLU A 1 101 ? 10.197 5.773 -18.725 1.00 91.38 101 GLU A C 1
ATOM 805 O O . GLU A 1 101 ? 10.432 5.797 -19.933 1.00 91.38 101 GLU A O 1
ATOM 810 N N . ARG A 1 102 ? 10.890 4.992 -17.890 1.00 90.12 102 ARG A N 1
ATOM 811 C CA . ARG A 1 102 ? 12.034 4.183 -18.322 1.00 90.12 102 ARG A CA 1
ATOM 812 C C . ARG A 1 102 ? 11.661 3.135 -19.374 1.00 90.12 102 ARG A C 1
ATOM 814 O O . ARG A 1 102 ? 12.408 2.955 -20.328 1.00 90.12 102 ARG A O 1
ATOM 821 N N . ALA A 1 103 ? 10.503 2.488 -19.242 1.00 85.12 103 ALA A N 1
ATOM 822 C CA . ALA A 1 103 ? 10.023 1.541 -20.247 1.00 85.12 103 ALA A CA 1
ATOM 823 C C . ALA A 1 103 ? 9.745 2.217 -21.602 1.00 85.12 103 ALA A C 1
ATOM 825 O O . ALA A 1 103 ? 10.002 1.617 -22.641 1.00 85.12 103 ALA A O 1
ATOM 826 N N . GLY A 1 104 ? 9.256 3.462 -21.598 1.00 77.81 104 GLY A N 1
ATOM 827 C CA . GLY A 1 104 ? 9.066 4.248 -22.819 1.00 77.81 104 GLY A CA 1
ATOM 828 C C . GLY A 1 104 ? 10.383 4.600 -23.516 1.00 77.81 104 GLY A C 1
ATOM 829 O O . GLY A 1 104 ? 10.459 4.533 -24.743 1.00 77.81 104 GLY A O 1
ATOM 830 N N . HIS A 1 105 ? 11.429 4.908 -22.742 1.00 68.19 105 HIS A N 1
ATOM 831 C CA . HIS A 1 105 ? 12.778 5.140 -23.268 1.00 68.19 105 HIS A CA 1
ATOM 832 C C . HIS A 1 105 ? 13.392 3.873 -23.885 1.00 68.19 105 HIS A C 1
ATOM 834 O O . HIS A 1 105 ? 13.894 3.942 -25.000 1.00 68.19 105 HIS A O 1
ATOM 840 N N . ASP A 1 106 ? 13.272 2.716 -23.225 1.00 62.88 106 ASP A N 1
ATOM 841 C CA . ASP A 1 106 ? 13.822 1.443 -23.724 1.00 62.88 106 ASP A CA 1
ATOM 842 C C . ASP A 1 106 ? 13.157 0.963 -25.038 1.00 62.88 106 ASP A C 1
ATOM 844 O O . ASP A 1 106 ? 13.702 0.108 -25.729 1.00 62.88 106 ASP A O 1
ATOM 848 N N . THR A 1 107 ? 11.972 1.482 -25.389 1.00 61.59 107 T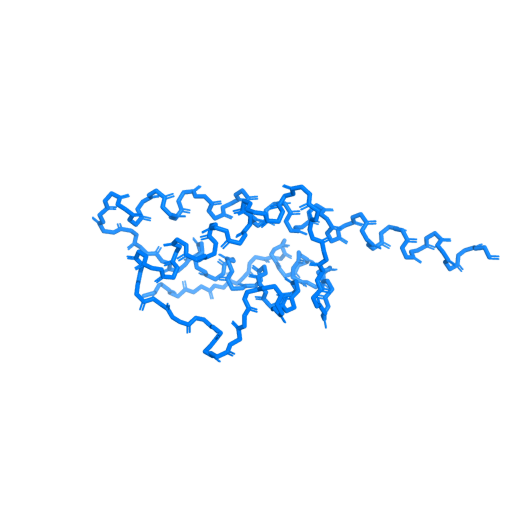HR A N 1
ATOM 849 C CA . THR A 1 107 ? 11.27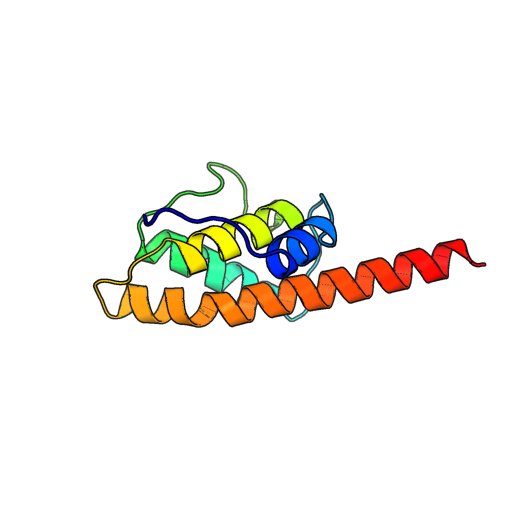5 1.173 -26.657 1.00 61.59 107 THR A CA 1
ATOM 850 C C . THR A 1 107 ? 11.540 2.162 -27.795 1.00 61.59 107 THR A C 1
ATOM 852 O O . THR A 1 107 ? 11.060 1.938 -28.907 1.00 61.59 107 THR A O 1
ATOM 855 N N . ALA A 1 108 ? 12.229 3.273 -27.521 1.00 58.06 108 ALA A N 1
ATOM 856 C CA . ALA A 1 108 ? 12.499 4.332 -28.495 1.00 58.06 108 ALA A CA 1
ATOM 857 C C . ALA A 1 108 ? 13.894 4.234 -29.151 1.00 58.06 108 ALA A C 1
ATOM 859 O O . ALA A 1 108 ? 14.141 4.962 -30.116 1.00 58.06 108 ALA A O 1
ATOM 860 N N . ASP A 1 109 ? 14.750 3.338 -28.650 1.00 47.97 109 ASP A N 1
ATOM 861 C CA . ASP A 1 109 ? 16.056 2.949 -29.208 1.00 47.97 109 ASP A CA 1
ATOM 862 C C . ASP A 1 109 ? 15.962 1.625 -29.996 1.00 47.97 109 ASP A C 1
ATOM 864 O O . ASP A 1 109 ? 16.738 1.458 -30.969 1.00 47.97 109 ASP A O 1
#

Secondary structure (DSSP, 8-state):
-------HHHHHHHHHS-SS----GGGHHHHHHHHHHHHHHHT--SSTT--GGGS-HHHHHHHHHHHHHH----SHHHHHHHHHHHHHHHHHHHHHHHHHHHHHHHTT-

Sequence (109 aa):
MKSYIPELSEVRMVNRAPDRPVDFGADGDYILSCFKDVERSFALDAFPGLAAQRIPARALIKQLIVWWRTLEPADEAQRDAYGRLPGAIRLIDTISSWLEERAGHDTAD

Foldseek 3Di:
DDDDDDDPVLVVLLVLFFQWQDDLDPCVVVLLVLVVLLCVQVVHDLDPPDDSSGHGLSSSLNVLVCCLGPDDDPDDSNCVSSVCSVVSNVSSSVVSVVVSVVVVVVVVD

Radius of gyration: 14.42 Å; chains: 1; bounding box: 35×27×48 Å

pLDDT: mean 94.19, std 8.61, range [47.97, 98.62]